Protein AF-A0A6B3ERE8-F1 (afdb_monomer_lite)

Structure (mmCIF, N/CA/C/O backbone):
data_AF-A0A6B3ERE8-F1
#
_entry.id   AF-A0A6B3ERE8-F1
#
loop_
_atom_site.group_PDB
_atom_site.id
_atom_site.type_symbol
_atom_site.label_atom_id
_atom_site.label_alt_id
_atom_site.label_comp_id
_atom_site.label_asym_id
_atom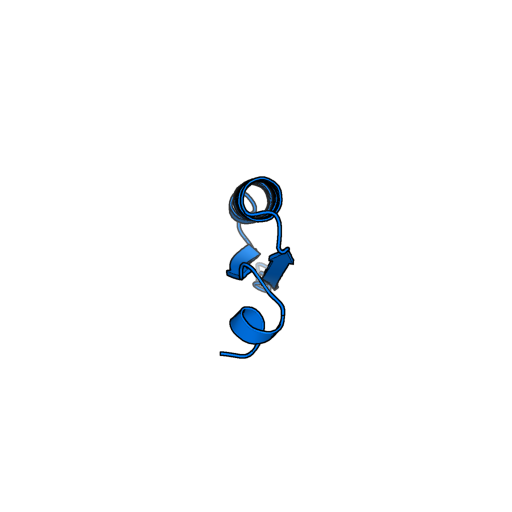_site.label_entity_id
_atom_site.label_seq_id
_atom_site.pdbx_PDB_ins_code
_atom_site.Cartn_x
_atom_site.Cartn_y
_atom_site.Cartn_z
_atom_site.occupancy
_atom_site.B_iso_or_equiv
_atom_site.auth_seq_id
_atom_site.auth_comp_id
_atom_site.auth_asym_id
_atom_site.auth_atom_id
_atom_site.pdbx_PDB_model_num
ATOM 1 N N . MET A 1 1 ? -24.228 -1.787 19.298 1.00 70.31 1 MET A N 1
ATOM 2 C CA . MET A 1 1 ? -23.837 -2.571 18.107 1.00 70.31 1 MET A CA 1
ATOM 3 C C . MET A 1 1 ? -22.896 -1.696 17.297 1.00 70.31 1 MET A C 1
ATOM 5 O O . MET A 1 1 ? -23.330 -0.632 16.879 1.00 70.31 1 MET A O 1
ATOM 9 N N . GLY A 1 2 ? -21.609 -2.040 17.207 1.00 77.44 2 GLY A N 1
ATOM 10 C CA . GLY A 1 2 ? -20.627 -1.231 16.471 1.00 77.44 2 GLY A CA 1
ATOM 11 C C . GLY A 1 2 ? -20.811 -1.368 14.958 1.00 77.44 2 GLY A C 1
ATOM 12 O O . GLY A 1 2 ? -21.209 -2.431 14.486 1.00 77.44 2 GLY A O 1
ATOM 13 N N . VAL A 1 3 ? -20.544 -0.297 14.211 1.00 78.81 3 VAL A N 1
ATOM 14 C CA . VAL A 1 3 ? -20.498 -0.332 12.742 1.00 78.81 3 VAL A CA 1
ATOM 15 C C . VAL A 1 3 ? -19.253 -1.128 12.327 1.00 78.81 3 VAL A C 1
ATOM 17 O O . VAL A 1 3 ? -18.184 -0.872 12.886 1.00 78.81 3 VAL A O 1
ATOM 20 N N . PRO A 1 4 ? -19.345 -2.099 11.399 1.00 75.25 4 PRO A N 1
ATOM 21 C CA . PRO A 1 4 ? -18.160 -2.787 10.904 1.00 75.25 4 PRO A CA 1
ATOM 22 C C . PRO A 1 4 ? -17.245 -1.785 10.192 1.00 75.25 4 PRO A C 1
ATOM 24 O O . PRO A 1 4 ? -17.674 -1.091 9.271 1.00 75.25 4 PRO A O 1
ATOM 27 N N . VAL A 1 5 ? -15.986 -1.710 10.626 1.00 76.31 5 VAL A N 1
ATOM 28 C CA . VAL A 1 5 ? -14.959 -0.892 9.970 1.00 76.31 5 VAL A CA 1
ATOM 29 C C . VAL A 1 5 ? -14.619 -1.544 8.632 1.00 76.31 5 VAL A C 1
ATOM 31 O O . VAL A 1 5 ? -14.197 -2.702 8.584 1.00 76.31 5 VAL A O 1
ATOM 34 N N . VAL A 1 6 ? -14.838 -0.820 7.537 1.00 86.12 6 VAL A N 1
ATOM 35 C CA . VAL A 1 6 ? -14.472 -1.278 6.195 1.00 86.12 6 VAL A CA 1
ATOM 36 C C . VAL A 1 6 ? -12.987 -1.007 6.002 1.00 86.12 6 VAL A C 1
ATOM 38 O O . VAL A 1 6 ? -12.580 0.147 6.010 1.00 86.12 6 VAL A O 1
ATOM 41 N N . ARG A 1 7 ? -12.179 -2.058 5.816 1.00 90.75 7 ARG A N 1
ATOM 42 C CA . ARG A 1 7 ? -10.760 -1.879 5.486 1.00 90.75 7 ARG A CA 1
ATOM 43 C C . ARG A 1 7 ? -10.591 -1.404 4.046 1.00 90.75 7 ARG A C 1
ATOM 45 O O . ARG A 1 7 ? -11.091 -2.047 3.119 1.00 9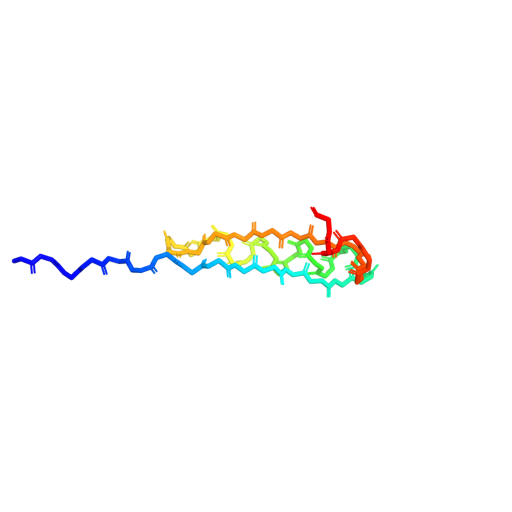0.75 7 ARG A O 1
ATOM 52 N N . ILE A 1 8 ? -9.862 -0.309 3.866 1.00 94.38 8 ILE A N 1
ATOM 53 C CA . ILE A 1 8 ? -9.555 0.294 2.570 1.00 94.38 8 ILE A CA 1
ATOM 54 C C . ILE A 1 8 ? -8.189 -0.216 2.119 1.00 94.38 8 ILE A C 1
ATOM 56 O O . ILE A 1 8 ? -7.204 -0.088 2.836 1.00 94.38 8 ILE A O 1
ATOM 60 N N . ARG A 1 9 ? -8.128 -0.795 0.916 1.00 95.56 9 ARG A N 1
ATOM 61 C CA . ARG A 1 9 ? -6.869 -1.242 0.309 1.00 95.56 9 ARG A CA 1
ATOM 62 C C . ARG A 1 9 ? -6.349 -0.184 -0.650 1.00 95.56 9 ARG A C 1
ATOM 64 O O . ARG A 1 9 ? -7.075 0.207 -1.564 1.00 95.56 9 ARG A O 1
ATOM 71 N N . VAL A 1 10 ? -5.107 0.243 -0.461 1.00 96.31 10 VAL A N 1
ATOM 72 C CA . VAL A 1 10 ? -4.467 1.302 -1.246 1.00 96.31 10 VAL A CA 1
ATOM 73 C C . VAL A 1 10 ? -3.182 0.780 -1.880 1.00 96.31 10 VAL A C 1
ATOM 75 O O . VAL A 1 10 ? -2.374 0.124 -1.230 1.00 96.31 10 VAL A O 1
ATOM 78 N N . LEU A 1 11 ? -2.977 1.103 -3.156 1.00 96.56 11 LEU A N 1
ATOM 79 C CA . LEU A 1 11 ? -1.723 0.867 -3.863 1.00 96.56 11 LEU A CA 1
ATOM 80 C C . LEU A 1 11 ? -1.130 2.213 -4.281 1.00 96.56 11 LEU A C 1
ATOM 82 O O . LEU A 1 11 ? -1.739 2.943 -5.061 1.00 96.56 11 LEU A O 1
ATOM 86 N N . VAL A 1 12 ? 0.053 2.531 -3.766 1.00 95.81 12 VAL A N 1
ATOM 87 C CA . VAL A 1 12 ? 0.830 3.709 -4.161 1.00 95.81 12 VAL A CA 1
ATOM 88 C C . VAL A 1 12 ? 1.749 3.320 -5.312 1.00 95.81 12 VAL A C 1
ATOM 90 O O . VAL A 1 12 ? 2.559 2.408 -5.167 1.00 95.81 12 VAL A O 1
ATOM 93 N N . VAL A 1 13 ? 1.632 4.007 -6.449 1.00 95.69 13 VAL A N 1
ATOM 94 C CA . VAL A 1 13 ? 2.466 3.766 -7.633 1.00 95.69 13 VAL A CA 1
ATOM 95 C C . VAL A 1 13 ? 3.197 5.049 -7.993 1.00 95.69 13 VAL A C 1
ATOM 97 O O . VAL A 1 13 ? 2.576 5.991 -8.477 1.00 95.69 13 VAL A O 1
ATOM 100 N N . ASP A 1 14 ? 4.503 5.081 -7.751 1.00 94.44 14 ASP A N 1
ATOM 101 C CA . ASP A 1 14 ? 5.358 6.219 -8.094 1.00 94.44 14 ASP A CA 1
ATOM 102 C C . ASP A 1 14 ? 6.761 5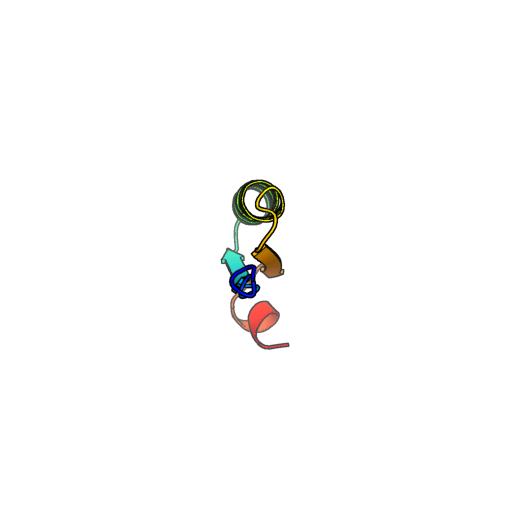.716 -8.443 1.00 94.44 14 ASP A C 1
ATOM 104 O O . ASP A 1 14 ? 7.310 4.852 -7.754 1.00 94.44 14 ASP A O 1
ATOM 108 N N . ASP A 1 15 ? 7.348 6.269 -9.501 1.00 93.50 15 ASP A N 1
ATOM 109 C CA . ASP A 1 15 ? 8.720 5.959 -9.904 1.00 93.50 15 ASP A CA 1
ATOM 110 C C . ASP A 1 15 ? 9.751 6.580 -8.928 1.00 93.50 15 ASP A C 1
ATOM 112 O O . ASP A 1 15 ? 10.906 6.148 -8.856 1.00 93.50 15 ASP A O 1
ATOM 116 N N . HIS A 1 16 ? 9.341 7.554 -8.105 1.00 95.94 16 HIS A N 1
ATOM 117 C CA . HIS A 1 16 ? 10.136 8.130 -7.023 1.00 95.94 16 HIS A CA 1
ATOM 118 C C . HIS A 1 16 ? 9.925 7.375 -5.711 1.00 95.94 16 HIS A C 1
ATOM 120 O O . HIS A 1 16 ? 9.044 7.679 -4.902 1.00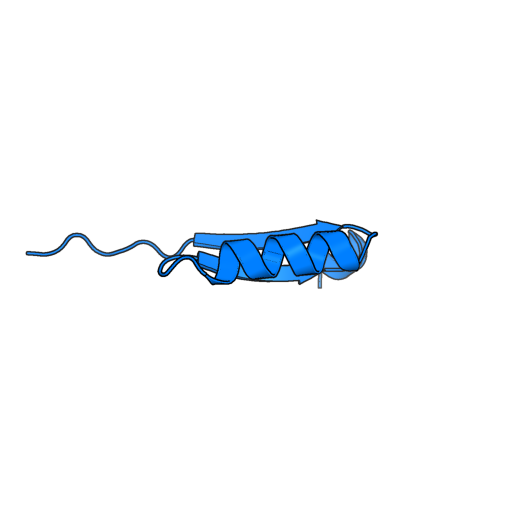 95.94 16 HIS A O 1
ATOM 126 N N . ARG A 1 17 ? 10.839 6.443 -5.439 1.00 86.00 17 ARG A N 1
ATOM 127 C CA . ARG A 1 17 ? 10.832 5.594 -4.239 1.00 86.00 17 ARG A CA 1
ATOM 128 C C . ARG A 1 17 ? 10.595 6.349 -2.921 1.00 86.00 17 ARG A C 1
ATOM 130 O O . ARG A 1 17 ? 9.790 5.905 -2.112 1.00 86.00 17 ARG A O 1
ATOM 137 N N . ILE A 1 18 ? 11.249 7.496 -2.723 1.00 92.12 18 ILE A N 1
ATOM 138 C CA . ILE A 1 18 ? 11.143 8.283 -1.479 1.00 92.12 18 ILE A CA 1
ATOM 139 C C . ILE A 1 18 ? 9.722 8.818 -1.254 1.00 92.12 18 ILE A C 1
ATOM 141 O O . ILE A 1 18 ? 9.236 8.817 -0.123 1.00 92.12 18 ILE A O 1
ATOM 145 N N . PHE A 1 19 ? 9.039 9.248 -2.317 1.00 92.19 19 PHE A N 1
ATOM 146 C CA . PHE A 1 19 ? 7.664 9.741 -2.227 1.00 92.19 19 PHE A CA 1
ATOM 147 C C . PHE A 1 19 ? 6.683 8.593 -1.991 1.00 92.19 19 PHE A C 1
ATOM 149 O O . PHE A 1 19 ? 5.832 8.701 -1.108 1.00 92.19 19 PHE A O 1
ATOM 156 N N . ALA A 1 20 ? 6.853 7.474 -2.706 1.00 92.25 20 ALA A N 1
ATOM 157 C CA . ALA A 1 20 ? 6.033 6.280 -2.516 1.00 92.25 20 ALA A CA 1
ATOM 158 C C . ALA A 1 20 ? 6.112 5.747 -1.077 1.00 92.25 20 ALA A C 1
ATOM 160 O O . ALA A 1 20 ? 5.084 5.476 -0.461 1.00 92.25 20 ALA A O 1
ATOM 161 N N . GLU A 1 21 ? 7.325 5.640 -0.528 1.00 92.06 21 GLU A N 1
ATOM 162 C CA . GLU A 1 21 ? 7.560 5.170 0.841 1.00 92.06 21 GLU A CA 1
ATOM 163 C C . GLU A 1 21 ? 6.973 6.136 1.876 1.00 92.06 21 GLU A C 1
ATOM 165 O O . GLU A 1 21 ? 6.307 5.701 2.814 1.00 92.06 21 GLU A O 1
ATOM 170 N N . SER A 1 22 ? 7.163 7.445 1.686 1.00 95.00 22 SER A N 1
ATOM 171 C CA . SER A 1 22 ? 6.651 8.464 2.612 1.00 95.00 22 SER A CA 1
ATOM 172 C C . SER A 1 22 ? 5.117 8.498 2.637 1.00 95.00 22 SER A C 1
ATOM 174 O O . SER A 1 22 ? 4.521 8.583 3.710 1.00 95.00 22 SER A O 1
ATOM 176 N N . LEU A 1 23 ? 4.465 8.388 1.473 1.00 95.31 23 LEU A N 1
ATOM 177 C CA . LEU A 1 23 ? 3.004 8.326 1.375 1.00 95.31 23 LEU A CA 1
ATOM 178 C C . LEU A 1 23 ? 2.450 7.016 1.948 1.00 95.31 23 LEU A C 1
ATOM 180 O O . LEU A 1 23 ? 1.475 7.040 2.696 1.00 95.31 23 LEU A O 1
ATOM 184 N N . ALA A 1 24 ? 3.083 5.880 1.641 1.00 95.31 24 ALA A N 1
ATOM 185 C CA . ALA A 1 24 ? 2.687 4.593 2.202 1.00 95.31 24 ALA A CA 1
ATOM 186 C C . ALA A 1 24 ? 2.826 4.576 3.732 1.00 95.31 24 ALA A C 1
ATOM 188 O O . ALA A 1 24 ? 1.932 4.089 4.414 1.00 95.31 24 ALA A O 1
ATOM 189 N N . ALA A 1 25 ? 3.892 5.162 4.286 1.00 95.00 25 ALA A N 1
ATOM 190 C CA . ALA A 1 25 ? 4.080 5.264 5.732 1.00 95.00 25 ALA A CA 1
ATOM 191 C C . ALA A 1 25 ? 2.998 6.123 6.407 1.00 95.00 25 ALA A C 1
ATOM 193 O O . ALA A 1 25 ? 2.498 5.748 7.465 1.00 95.00 25 ALA A O 1
ATOM 194 N N . ALA A 1 26 ? 2.610 7.243 5.788 1.00 96.50 26 ALA A N 1
ATOM 195 C CA . ALA A 1 26 ? 1.529 8.086 6.295 1.0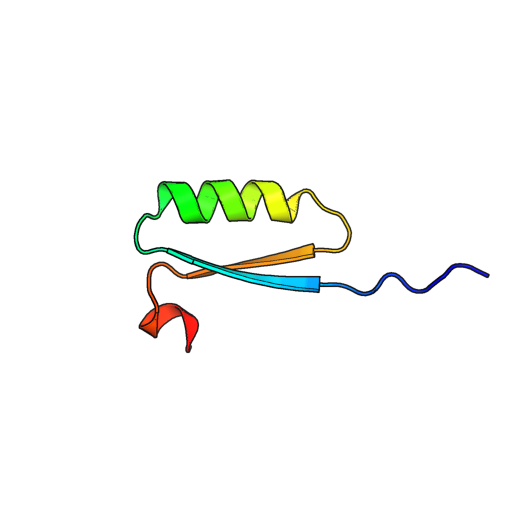0 96.50 26 ALA A CA 1
ATOM 196 C C . ALA A 1 26 ? 0.179 7.349 6.293 1.00 96.50 26 ALA A C 1
ATOM 198 O O . ALA A 1 26 ? -0.553 7.412 7.273 1.00 96.50 26 ALA A O 1
ATOM 199 N N . LEU A 1 27 ? -0.124 6.607 5.225 1.00 95.25 27 LEU A N 1
ATOM 200 C CA . LEU A 1 27 ? -1.363 5.832 5.108 1.00 95.25 27 LEU A CA 1
ATOM 201 C C . LEU A 1 27 ? -1.397 4.618 6.044 1.00 95.25 27 LEU A C 1
ATOM 203 O O . LEU A 1 27 ? -2.447 4.304 6.589 1.00 95.25 27 LEU A O 1
ATOM 207 N N . ALA A 1 28 ? -0.260 3.956 6.265 1.00 94.38 28 ALA A N 1
ATOM 208 C CA . ALA A 1 28 ? -0.157 2.803 7.161 1.00 94.38 28 ALA A CA 1
ATOM 209 C C . ALA A 1 28 ? -0.387 3.155 8.642 1.00 94.38 28 ALA A C 1
ATOM 211 O O . ALA A 1 28 ? -0.576 2.257 9.461 1.00 94.38 28 ALA A O 1
ATOM 212 N N . ALA A 1 29 ? -0.340 4.442 8.999 1.00 95.62 29 ALA A N 1
ATOM 213 C CA . ALA A 1 29 ? -0.676 4.904 10.340 1.00 95.62 29 ALA A CA 1
ATOM 214 C C . ALA A 1 29 ? -2.192 4.881 10.613 1.00 95.62 29 ALA A C 1
ATOM 216 O O . ALA A 1 29 ? -2.596 4.901 11.777 1.00 95.62 29 ALA A O 1
ATOM 217 N N . GLU A 1 30 ? -3.022 4.820 9.567 1.00 94.94 30 GLU A N 1
ATOM 218 C CA . GLU A 1 30 ? -4.475 4.796 9.697 1.00 94.94 30 GLU A CA 1
ATOM 219 C C . GLU A 1 30 ? -4.980 3.369 9.993 1.00 94.94 30 GLU A C 1
ATOM 221 O O . GLU A 1 30 ? -4.614 2.413 9.303 1.00 94.94 30 GLU A O 1
ATOM 226 N N . PRO A 1 31 ? -5.837 3.183 11.014 1.00 90.62 31 PRO A N 1
ATOM 227 C CA . PRO A 1 31 ? -6.190 1.862 11.544 1.00 90.62 31 PRO A CA 1
ATOM 228 C C . PRO A 1 31 ? -7.037 1.001 10.594 1.00 90.62 31 PRO A C 1
ATOM 230 O O . PRO A 1 31 ? -7.138 -0.214 10.776 1.00 90.62 31 PRO A O 1
ATOM 233 N N . ASP A 1 32 ? -7.681 1.615 9.608 1.00 93.31 32 ASP A N 1
ATOM 234 C CA . ASP A 1 32 ? -8.551 0.979 8.625 1.00 93.31 32 ASP A CA 1
ATOM 235 C C . ASP A 1 32 ? -7.927 0.899 7.224 1.00 93.31 32 ASP A C 1
ATOM 237 O O . ASP A 1 32 ? -8.584 0.430 6.291 1.00 93.31 32 ASP A O 1
ATOM 241 N N . VAL A 1 33 ? -6.656 1.277 7.072 1.00 95.25 33 VAL A N 1
ATOM 242 C CA . VAL A 1 33 ? -5.964 1.298 5.781 1.00 95.25 33 VAL A CA 1
ATOM 243 C C . VAL A 1 33 ? -4.931 0.178 5.685 1.00 95.25 33 VAL A C 1
ATOM 245 O O . VAL A 1 33 ? -4.090 -0.023 6.554 1.00 95.25 33 VAL A O 1
ATOM 248 N N . ASP A 1 34 ? -4.993 -0.556 4.579 1.00 95.25 34 ASP A N 1
ATOM 249 C CA . ASP A 1 34 ? -4.024 -1.573 4.182 1.00 95.25 34 ASP A CA 1
ATOM 250 C C . ASP A 1 34 ? -3.330 -1.091 2.903 1.00 95.25 34 ASP A C 1
ATOM 252 O O . ASP A 1 34 ? -3.978 -0.926 1.865 1.00 95.25 34 ASP A O 1
ATOM 256 N N . VAL A 1 35 ? -2.035 -0.787 2.982 1.00 96.56 35 VAL A N 1
ATOM 257 C CA . VAL A 1 35 ? -1.306 -0.075 1.927 1.00 96.56 35 VAL A CA 1
ATOM 258 C C . VAL A 1 35 ? -0.113 -0.869 1.404 1.00 96.56 35 VAL A C 1
ATOM 260 O O . VAL A 1 35 ? 0.661 -1.448 2.163 1.00 96.56 35 VAL A O 1
ATOM 263 N N . ALA A 1 36 ? 0.062 -0.840 0.084 1.00 94.25 36 ALA A N 1
ATOM 264 C CA . ALA A 1 36 ? 1.221 -1.369 -0.625 1.00 94.25 36 ALA A CA 1
ATOM 265 C C . ALA A 1 36 ? 1.838 -0.294 -1.531 1.00 94.25 36 ALA A C 1
ATOM 267 O O . ALA A 1 36 ? 1.147 0.619 -1.985 1.00 94.25 36 ALA A O 1
ATOM 268 N N . ALA A 1 37 ? 3.133 -0.417 -1.823 1.00 94.44 3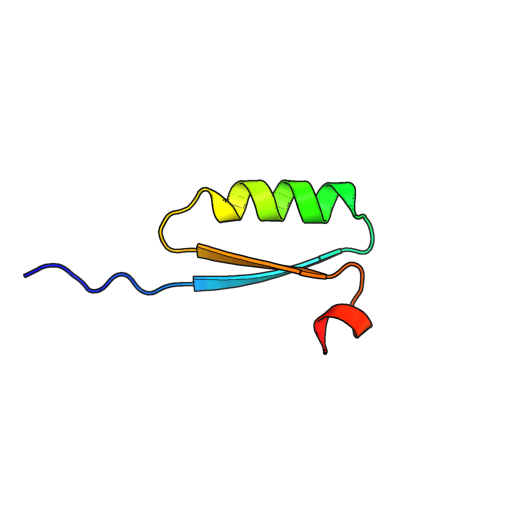7 ALA A N 1
ATOM 269 C CA . ALA A 1 37 ? 3.853 0.483 -2.719 1.00 94.44 37 ALA A CA 1
ATOM 270 C C . ALA A 1 37 ? 4.475 -0.289 -3.890 1.00 94.44 37 ALA A C 1
ATOM 272 O O . ALA A 1 37 ? 5.078 -1.347 -3.700 1.00 94.44 37 ALA A O 1
ATOM 273 N N . ALA A 1 38 ? 4.364 0.268 -5.093 1.00 93.81 38 ALA A N 1
ATOM 274 C CA . ALA A 1 38 ? 4.997 -0.217 -6.308 1.00 93.81 38 ALA A CA 1
ATOM 275 C C . ALA A 1 38 ? 5.813 0.909 -6.952 1.00 93.81 38 ALA A C 1
ATOM 277 O O . ALA A 1 38 ? 5.329 2.021 -7.135 1.00 93.81 38 ALA A O 1
ATOM 278 N N . GLY A 1 39 ? 7.052 0.606 -7.334 1.00 90.88 39 GLY A N 1
ATOM 279 C CA . GLY A 1 39 ? 7.975 1.595 -7.902 1.00 90.88 39 GLY A CA 1
ATOM 280 C C . GLY A 1 39 ? 7.779 1.896 -9.391 1.00 90.88 39 GLY A C 1
ATOM 281 O O . GLY A 1 39 ? 8.685 2.453 -9.990 1.00 90.88 39 GLY A O 1
ATOM 282 N N . SER A 1 40 ? 6.709 1.389 -10.018 1.00 90.69 40 SER A N 1
ATOM 283 C CA . SER A 1 40 ? 6.324 1.687 -11.408 1.00 90.69 40 SER A CA 1
ATOM 284 C C . SER A 1 40 ? 4.968 1.073 -11.761 1.00 90.69 40 SER A C 1
ATOM 286 O O . SER A 1 40 ? 4.521 0.113 -11.124 1.00 90.69 40 SER A O 1
ATOM 288 N N . GLY A 1 41 ? 4.348 1.558 -12.841 1.00 90.50 41 GLY A N 1
ATOM 289 C CA . GLY A 1 41 ? 3.101 1.002 -13.386 1.00 90.50 41 GLY A CA 1
ATOM 290 C C . GLY A 1 41 ? 3.150 -0.512 -13.659 1.00 90.50 41 GLY A C 1
ATOM 291 O O . GLY A 1 41 ? 2.290 -1.237 -13.168 1.00 90.50 41 GLY A O 1
ATOM 292 N N . PRO A 1 42 ? 4.160 -1.048 -14.372 1.00 93.06 42 PRO A N 1
ATOM 293 C CA . PRO A 1 42 ? 4.274 -2.493 -14.585 1.00 93.06 42 PRO A CA 1
ATOM 294 C C . PRO A 1 42 ? 4.494 -3.303 -13.302 1.00 93.06 42 PRO A C 1
ATOM 296 O O . PRO A 1 42 ? 4.088 -4.461 -13.239 1.00 93.06 42 PRO A O 1
ATOM 299 N N . ALA A 1 43 ? 5.144 -2.729 -12.284 1.00 89.94 43 ALA A N 1
ATOM 300 C CA . ALA A 1 43 ? 5.293 -3.385 -10.986 1.00 89.94 43 ALA A CA 1
ATOM 301 C C . ALA A 1 43 ? 3.966 -3.446 -10.212 1.00 89.94 43 ALA A C 1
ATOM 303 O O . ALA A 1 43 ? 3.753 -4.401 -9.478 1.00 89.94 43 ALA A O 1
ATOM 304 N N . ALA A 1 44 ? 3.074 -2.475 -10.422 1.00 91.69 44 ALA A N 1
ATOM 305 C CA . ALA A 1 44 ? 1.755 -2.405 -9.795 1.00 91.69 44 ALA A CA 1
ATOM 306 C C . ALA A 1 44 ? 0.744 -3.435 -10.333 1.00 91.69 44 ALA A C 1
ATOM 308 O O . ALA A 1 44 ? -0.282 -3.676 -9.705 1.00 91.69 44 ALA A O 1
ATOM 309 N N . LEU A 1 45 ? 1.009 -4.011 -11.509 1.00 91.81 45 LEU A N 1
ATOM 310 C CA . LEU A 1 45 ? 0.136 -4.992 -12.161 1.00 91.81 45 LEU A CA 1
ATOM 311 C C . LEU A 1 45 ? 0.460 -6.450 -11.792 1.00 91.81 45 LEU A C 1
ATOM 313 O O . LEU A 1 45 ? -0.228 -7.350 -12.274 1.00 91.81 45 LEU A O 1
ATOM 317 N N . ARG A 1 46 ? 1.522 -6.690 -11.016 1.00 72.19 46 ARG A N 1
ATOM 318 C CA . ARG A 1 46 ? 1.934 -8.027 -10.564 1.00 72.19 46 ARG A CA 1
ATOM 319 C C . ARG A 1 46 ? 1.419 -8.312 -9.164 1.00 72.19 46 ARG A C 1
ATOM 321 O O . ARG A 1 46 ? 1.083 -9.491 -8.927 1.00 72.19 46 ARG A O 1
#

Radius of gyration: 12.65 Å; chains: 1; bounding box: 35×18×33 Å

Secondary structure (DSSP, 8-state):
-PPPPPPEEEEEE-S-HHHHHHHHHHHHTSTTEEEEEESSHHHHT-

Sequence (46 aa):
MGVPVVRIRVLVVDDHRIFAESLAAALAAEPDVDVAAAGSGPAALR

pLDDT: mean 91.07, std 6.74, range [70.31, 96.56]

Foldseek 3Di:
DDDDQAADEEEAEALPPVVQVVVQVVQVVDPRYDYDYANHPVRSVD